Protein AF-G5GI12-F1 (afdb_monomer_lite)

Organism: NCBI:txid679200

Foldseek 3Di:
DDDDQWFQPDADPVRDRPDTDGPVCQLVVLVCQLVQLVVCQVPDPVSDVVSVVSNVRSVVSVVVSVVPRD

pLDDT: mean 79.83, std 12.32, range [43.59, 94.88]

Sequence (70 aa):
MVLPEIVTVQIDLSGNPSNKFPKILAVISPALLSIGGALGYYFSQDKEKKYLMLAVIGSLLPIITLLFNK

Structure (mmCIF, N/CA/C/O backbone):
data_AF-G5GI12-F1
#
_entry.id   AF-G5GI12-F1
#
loop_
_atom_site.group_PDB
_atom_site.id
_atom_site.type_symbol
_atom_site.label_atom_id
_atom_site.label_alt_id
_atom_site.label_comp_id
_atom_site.label_asym_id
_atom_site.label_entity_id
_atom_site.label_seq_id
_atom_site.pdbx_PDB_ins_code
_atom_site.Cartn_x
_atom_site.Cartn_y
_atom_site.Cartn_z
_atom_site.occupancy
_atom_site.B_iso_or_equiv
_atom_site.auth_seq_id
_atom_site.auth_comp_id
_atom_site.auth_asym_id
_atom_site.auth_atom_id
_atom_site.pdbx_PDB_model_num
ATOM 1 N N . MET A 1 1 ? 2.314 -8.283 -24.018 1.00 43.59 1 MET A N 1
ATOM 2 C CA . MET A 1 1 ? 3.533 -7.503 -23.725 1.00 43.59 1 MET A CA 1
ATOM 3 C C . MET A 1 1 ? 3.778 -7.623 -22.228 1.00 43.59 1 MET A C 1
ATOM 5 O O . MET A 1 1 ? 2.968 -7.136 -21.452 1.00 43.59 1 MET A O 1
ATOM 9 N N . VAL A 1 2 ? 4.766 -8.423 -21.823 1.00 58.12 2 VAL A N 1
ATOM 10 C CA . VAL A 1 2 ? 5.089 -8.653 -20.405 1.00 58.12 2 VAL A CA 1
ATOM 11 C C . VAL A 1 2 ? 5.980 -7.498 -19.957 1.00 58.12 2 VAL A C 1
ATOM 13 O O . VAL A 1 2 ? 7.031 -7.281 -20.551 1.00 58.12 2 VAL A O 1
ATOM 16 N N . LEU A 1 3 ? 5.528 -6.720 -18.971 1.00 54.12 3 LEU A N 1
ATOM 17 C CA . LEU A 1 3 ? 6.336 -5.647 -18.384 1.00 54.12 3 LEU A CA 1
ATOM 18 C C . LEU A 1 3 ? 7.631 -6.222 -17.772 1.00 54.12 3 LEU A C 1
ATOM 20 O O . LEU A 1 3 ? 7.579 -7.322 -17.215 1.00 54.12 3 LEU A O 1
ATOM 24 N N . PRO A 1 4 ? 8.748 -5.474 -17.802 1.00 62.03 4 PRO A N 1
ATOM 25 C CA . PRO A 1 4 ? 10.031 -5.910 -17.257 1.00 62.03 4 PRO A CA 1
ATOM 26 C C . PRO A 1 4 ? 9.965 -6.241 -15.756 1.00 62.03 4 PRO A C 1
ATOM 28 O O . PRO A 1 4 ? 9.131 -5.722 -15.010 1.00 62.03 4 PRO A O 1
ATOM 31 N N . GLU A 1 5 ? 10.866 -7.122 -15.316 1.00 68.44 5 GLU A N 1
ATOM 32 C CA . GLU A 1 5 ? 10.944 -7.665 -13.945 1.00 68.44 5 GLU A CA 1
ATOM 33 C C . GLU A 1 5 ? 11.253 -6.595 -12.877 1.00 68.44 5 GLU A C 1
ATOM 35 O O . GLU A 1 5 ? 10.951 -6.742 -11.689 1.00 68.44 5 GLU A O 1
ATOM 40 N N . ILE A 1 6 ? 11.801 -5.469 -13.324 1.00 70.50 6 ILE A N 1
ATOM 41 C CA . ILE A 1 6 ? 12.199 -4.325 -12.513 1.00 70.50 6 ILE A CA 1
ATOM 42 C C . ILE A 1 6 ? 11.452 -3.077 -12.973 1.00 70.50 6 ILE A C 1
ATOM 44 O O . ILE A 1 6 ? 11.272 -2.856 -14.171 1.00 70.50 6 ILE A O 1
ATOM 48 N N . VAL A 1 7 ? 11.034 -2.258 -12.010 1.00 66.88 7 VAL A N 1
ATOM 49 C CA . VAL A 1 7 ? 10.358 -0.980 -12.259 1.00 66.88 7 VAL A CA 1
ATOM 50 C C . VAL A 1 7 ? 11.306 0.174 -11.974 1.00 66.88 7 VAL A C 1
ATOM 52 O O . VAL A 1 7 ? 12.136 0.104 -11.063 1.00 66.88 7 VAL A O 1
ATOM 55 N N . THR A 1 8 ? 11.203 1.236 -12.762 1.00 68.31 8 THR A N 1
ATOM 56 C CA . THR A 1 8 ? 11.964 2.462 -12.538 1.00 68.31 8 THR A CA 1
ATOM 57 C C . THR A 1 8 ? 11.219 3.290 -11.496 1.00 68.31 8 THR A C 1
ATOM 59 O O . THR A 1 8 ? 10.035 3.578 -11.636 1.00 68.31 8 THR A O 1
ATOM 62 N N . VAL A 1 9 ? 11.887 3.607 -10.388 1.00 68.56 9 VAL A N 1
ATOM 63 C CA . VAL A 1 9 ? 11.262 4.344 -9.271 1.00 68.56 9 VAL A CA 1
ATOM 64 C C . VAL A 1 9 ? 11.658 5.814 -9.249 1.00 68.56 9 VAL A C 1
ATOM 66 O O . VAL A 1 9 ? 11.045 6.604 -8.538 1.00 68.56 9 VAL A O 1
ATOM 69 N N . GLN A 1 10 ? 12.686 6.183 -10.015 1.00 68.06 10 GLN A N 1
ATOM 70 C CA . GLN A 1 10 ? 13.189 7.548 -10.125 1.00 68.06 10 GLN A CA 1
ATOM 71 C C . GLN A 1 10 ? 13.735 7.791 -11.529 1.00 68.06 10 GLN A C 1
ATOM 73 O O . GLN A 1 10 ? 14.411 6.928 -12.101 1.00 68.06 10 GLN A O 1
ATOM 78 N N . ILE A 1 11 ? 13.457 8.984 -12.041 1.00 66.94 11 ILE A N 1
ATOM 79 C CA . ILE A 1 11 ? 13.988 9.504 -13.295 1.00 66.94 11 ILE A CA 1
ATOM 80 C C . ILE A 1 11 ? 14.935 10.645 -12.913 1.00 66.94 11 ILE A C 1
ATOM 82 O O . ILE A 1 11 ? 14.543 11.518 -12.136 1.00 66.94 11 ILE A O 1
ATOM 86 N N . ASP A 1 12 ? 16.183 10.608 -13.379 1.00 68.56 12 ASP A N 1
ATOM 87 C CA . ASP A 1 12 ? 17.113 11.719 -13.156 1.00 68.56 12 ASP A CA 1
ATOM 88 C C . ASP A 1 12 ? 16.735 12.956 -13.998 1.00 68.56 12 ASP A C 1
ATOM 90 O O . ASP A 1 12 ? 15.840 12.915 -14.846 1.00 68.56 12 ASP A O 1
ATOM 94 N N . LEU A 1 13 ? 17.431 14.078 -13.779 1.00 70.69 13 LEU A N 1
ATOM 95 C CA . LEU A 1 13 ? 17.226 15.320 -14.543 1.00 70.69 13 LEU A CA 1
ATOM 96 C C . LEU A 1 13 ? 17.464 15.154 -16.055 1.00 70.69 13 LEU A C 1
ATOM 98 O O . LEU A 1 13 ? 17.031 15.992 -16.842 1.00 70.69 13 LEU A O 1
ATOM 102 N N . SER A 1 14 ? 18.168 14.098 -16.453 1.00 76.31 14 SER A N 1
ATOM 103 C CA . SER A 1 14 ? 18.482 13.755 -17.837 1.00 76.31 14 SER A CA 1
ATOM 104 C C . SER A 1 14 ? 17.473 12.776 -18.448 1.00 76.31 14 SER A C 1
ATOM 106 O O . SER A 1 14 ? 17.636 12.385 -19.601 1.00 76.31 14 SER A O 1
ATOM 108 N N . GLY A 1 15 ? 16.419 12.398 -17.715 1.00 65.31 15 GLY A N 1
ATOM 109 C CA . GLY A 1 15 ? 15.389 11.477 -18.191 1.00 65.31 15 GLY A CA 1
ATOM 110 C C . GLY A 1 15 ? 15.758 9.996 -18.060 1.00 65.31 15 GLY A C 1
ATOM 111 O O . GLY A 1 15 ? 14.994 9.143 -18.514 1.00 65.31 15 GLY A O 1
ATOM 112 N N . ASN A 1 16 ? 16.899 9.663 -17.449 1.00 73.94 16 ASN A N 1
ATOM 113 C CA . ASN A 1 16 ? 17.350 8.282 -17.324 1.00 73.94 16 ASN A CA 1
ATOM 114 C C . ASN A 1 16 ? 16.781 7.610 -16.067 1.00 73.94 16 ASN A C 1
ATOM 116 O O . ASN A 1 16 ? 16.636 8.250 -15.020 1.00 73.94 16 ASN A O 1
ATOM 120 N N . PRO A 1 17 ? 16.529 6.290 -16.116 1.00 71.19 17 PRO A N 1
ATOM 121 C CA . PRO A 1 17 ? 16.240 5.504 -14.925 1.00 71.19 17 PRO A CA 1
ATOM 122 C C . PRO A 1 17 ? 17.398 5.562 -13.923 1.00 71.19 17 PRO A C 1
ATOM 124 O O . PRO A 1 17 ? 18.441 4.947 -14.138 1.00 71.19 17 PRO A O 1
ATOM 127 N N . SER A 1 18 ? 17.206 6.269 -12.811 1.00 69.62 18 SER A N 1
ATOM 128 C CA . SER A 1 18 ? 18.249 6.448 -11.792 1.00 69.62 18 SER A CA 1
ATOM 129 C C . SER A 1 18 ? 18.241 5.324 -10.750 1.00 69.62 18 SER A C 1
ATOM 131 O O . SER A 1 18 ? 19.286 4.943 -10.235 1.00 69.62 18 SER A O 1
ATOM 133 N N . ASN A 1 19 ? 17.070 4.727 -10.489 1.00 62.59 19 ASN A N 1
ATOM 134 C CA . ASN A 1 19 ? 16.903 3.638 -9.527 1.00 62.59 19 ASN A CA 1
ATOM 135 C C . ASN A 1 19 ? 15.905 2.592 -10.038 1.00 62.59 19 ASN A C 1
ATOM 137 O O . ASN A 1 19 ? 14.802 2.928 -10.483 1.00 62.59 19 ASN A O 1
ATOM 141 N N . LYS A 1 20 ? 16.294 1.313 -9.959 1.00 66.56 20 LYS A N 1
ATOM 142 C CA . LYS A 1 20 ? 15.457 0.163 -10.328 1.00 66.56 20 LYS A CA 1
ATOM 143 C C . LYS A 1 20 ? 15.055 -0.581 -9.062 1.00 66.56 20 LYS A C 1
ATOM 145 O O . LYS A 1 20 ? 15.914 -0.911 -8.249 1.00 66.56 20 LYS A O 1
ATOM 150 N N . PHE A 1 21 ? 13.768 -0.859 -8.905 1.00 67.56 21 PHE A N 1
ATOM 151 C CA . PHE A 1 21 ? 13.238 -1.585 -7.756 1.00 67.56 21 PHE A CA 1
ATOM 152 C C . PHE A 1 21 ? 12.548 -2.876 -8.214 1.00 67.56 21 PHE A C 1
ATOM 154 O O . PHE A 1 21 ? 11.930 -2.882 -9.286 1.00 67.56 21 PHE A O 1
ATOM 161 N N . PRO A 1 22 ? 12.625 -3.977 -7.443 1.00 73.94 22 PRO A N 1
ATOM 162 C CA . PRO A 1 22 ? 11.912 -5.200 -7.789 1.00 73.94 22 PRO A CA 1
ATOM 163 C C . PRO A 1 22 ? 10.404 -4.947 -7.878 1.00 73.94 22 PRO A C 1
ATOM 165 O O . PRO A 1 22 ? 9.792 -4.450 -6.926 1.00 73.94 22 PRO A O 1
ATOM 168 N N . LYS A 1 23 ? 9.782 -5.325 -9.003 1.00 73.75 23 LYS A N 1
ATOM 169 C CA . LYS A 1 23 ? 8.345 -5.101 -9.239 1.00 73.75 23 LYS A CA 1
ATOM 170 C C . LYS A 1 23 ? 7.473 -5.728 -8.150 1.00 73.75 23 LYS A C 1
ATOM 172 O O . LYS A 1 23 ? 6.492 -5.133 -7.718 1.00 73.75 23 LYS A O 1
ATOM 177 N N . ILE A 1 24 ? 7.859 -6.916 -7.686 1.00 76.69 24 ILE A N 1
ATOM 178 C CA . ILE A 1 24 ? 7.153 -7.651 -6.631 1.00 76.69 24 ILE A CA 1
ATOM 179 C C . ILE A 1 24 ? 7.096 -6.822 -5.342 1.00 76.69 24 ILE A C 1
ATOM 181 O O . ILE A 1 24 ? 6.027 -6.669 -4.762 1.00 76.69 24 ILE A O 1
ATOM 185 N N . LEU A 1 25 ? 8.209 -6.215 -4.926 1.00 79.00 25 LEU A N 1
ATOM 186 C CA . LEU A 1 25 ? 8.242 -5.388 -3.719 1.00 79.00 25 LEU A CA 1
ATOM 187 C C . LEU A 1 25 ? 7.451 -4.084 -3.886 1.00 79.00 25 LEU A C 1
ATOM 189 O O . LEU A 1 25 ? 6.815 -3.644 -2.930 1.00 79.00 25 LEU A O 1
ATOM 193 N N . ALA A 1 26 ? 7.441 -3.498 -5.090 1.00 76.69 26 ALA A N 1
ATOM 194 C CA . ALA A 1 26 ? 6.639 -2.309 -5.399 1.00 76.69 26 ALA A CA 1
ATOM 195 C C . ALA A 1 26 ? 5.123 -2.558 -5.296 1.00 76.69 26 ALA A C 1
ATOM 197 O O . ALA A 1 26 ? 4.365 -1.618 -5.083 1.00 76.69 26 ALA A O 1
ATOM 198 N N . VAL A 1 27 ? 4.678 -3.811 -5.440 1.00 79.56 27 VAL A N 1
ATOM 199 C CA . VAL A 1 27 ? 3.263 -4.207 -5.327 1.00 79.56 27 VAL A CA 1
ATOM 200 C C . VAL A 1 27 ? 2.931 -4.741 -3.933 1.00 79.56 27 VAL A C 1
ATOM 202 O O . VAL A 1 27 ? 1.867 -4.442 -3.395 1.00 79.56 27 VAL A O 1
ATOM 205 N N . ILE A 1 28 ? 3.832 -5.518 -3.326 1.00 86.12 28 ILE A N 1
ATOM 206 C CA . ILE A 1 28 ? 3.602 -6.110 -2.003 1.00 86.12 28 ILE A CA 1
ATOM 207 C C . ILE A 1 28 ? 3.625 -5.037 -0.912 1.00 86.12 28 ILE A C 1
ATOM 209 O O . ILE A 1 28 ? 2.790 -5.086 -0.011 1.00 86.12 28 ILE A O 1
ATOM 213 N N . SER A 1 29 ? 4.536 -4.058 -0.971 1.00 86.75 29 SER A N 1
ATOM 214 C CA . SER A 1 29 ? 4.647 -3.072 0.110 1.00 86.75 29 SER A CA 1
ATOM 215 C C . SER A 1 29 ? 3.394 -2.196 0.262 1.00 86.75 29 SER A C 1
ATOM 217 O O . SER A 1 29 ? 2.901 -2.093 1.389 1.00 86.75 29 SER A O 1
ATOM 219 N N . PRO A 1 30 ? 2.773 -1.655 -0.810 1.00 89.06 30 PRO A N 1
ATOM 220 C CA . PRO A 1 30 ? 1.539 -0.890 -0.666 1.00 89.06 30 PRO A CA 1
ATOM 221 C C . PRO A 1 30 ? 0.351 -1.784 -0.306 1.00 89.06 30 PRO A C 1
ATOM 223 O O . PRO A 1 30 ? -0.511 -1.363 0.461 1.00 89.06 30 PRO A O 1
ATOM 226 N N . ALA A 1 31 ? 0.329 -3.037 -0.778 1.00 89.31 31 ALA A N 1
ATOM 227 C CA . ALA A 1 31 ? -0.694 -4.006 -0.395 1.00 89.31 31 ALA A CA 1
ATOM 228 C C . ALA A 1 31 ? -0.658 -4.308 1.112 1.00 89.31 31 ALA A C 1
ATOM 230 O O . ALA A 1 31 ? -1.700 -4.285 1.766 1.00 89.31 31 ALA A O 1
ATOM 231 N N . LEU A 1 32 ? 0.531 -4.515 1.688 1.00 92.62 32 LEU A N 1
ATOM 232 C CA . LEU A 1 32 ? 0.693 -4.714 3.131 1.00 92.62 32 LEU A CA 1
ATOM 233 C C . LEU A 1 32 ? 0.287 -3.471 3.928 1.00 92.62 32 LEU A C 1
ATOM 235 O O . LEU A 1 32 ? -0.399 -3.607 4.940 1.00 92.62 32 LEU A O 1
ATOM 239 N N . LEU A 1 33 ? 0.642 -2.267 3.464 1.00 91.50 33 LEU A N 1
ATOM 240 C CA . LEU A 1 33 ? 0.176 -1.018 4.080 1.00 91.50 33 LEU A CA 1
ATOM 241 C C . LEU A 1 33 ? -1.346 -0.879 4.004 1.00 91.50 33 LEU A C 1
ATOM 243 O O . LEU A 1 33 ? -1.974 -0.476 4.981 1.00 91.50 33 LEU A O 1
ATOM 247 N N . SER A 1 34 ? -1.941 -1.256 2.872 1.00 94.56 34 SER A N 1
ATOM 248 C CA . SER A 1 34 ? -3.385 -1.203 2.674 1.00 94.56 34 SER A CA 1
ATOM 249 C C . SER A 1 34 ? -4.116 -2.146 3.629 1.00 94.56 34 SER A C 1
ATOM 251 O O . SER A 1 34 ? -5.063 -1.746 4.305 1.00 94.56 34 SER A O 1
ATOM 253 N N . ILE A 1 35 ? -3.652 -3.397 3.711 1.00 94.88 35 ILE A N 1
ATOM 254 C CA . ILE A 1 35 ? -4.212 -4.425 4.595 1.00 94.88 35 ILE A CA 1
ATOM 255 C C . ILE A 1 35 ? -4.005 -4.030 6.059 1.00 94.88 35 ILE A C 1
ATOM 257 O O . ILE A 1 35 ? -4.950 -4.067 6.842 1.00 94.88 35 ILE A O 1
ATOM 261 N N . GLY A 1 36 ? -2.798 -3.594 6.428 1.00 93.56 36 GLY A N 1
ATOM 262 C CA . GLY A 1 36 ? -2.484 -3.140 7.781 1.00 93.56 36 GLY A CA 1
ATOM 263 C C . GLY A 1 36 ? -3.321 -1.932 8.204 1.00 93.56 36 GLY A C 1
ATOM 264 O O . GLY A 1 36 ? -3.834 -1.905 9.319 1.00 93.56 36 GLY A O 1
ATOM 265 N N . GLY A 1 37 ? -3.527 -0.967 7.304 1.00 93.88 37 GLY A N 1
ATOM 266 C CA . GLY A 1 37 ? -4.422 0.168 7.525 1.00 93.88 37 GLY A CA 1
ATOM 267 C C . GLY A 1 37 ? -5.880 -0.258 7.697 1.00 93.88 37 GLY A C 1
ATOM 268 O O . GLY A 1 37 ? -6.545 0.198 8.622 1.00 93.88 37 GLY A O 1
ATOM 269 N N . ALA A 1 38 ? -6.373 -1.180 6.865 1.00 93.88 38 ALA A N 1
ATOM 270 C CA . ALA A 1 38 ? -7.742 -1.683 6.964 1.00 93.88 38 ALA A CA 1
ATOM 271 C C . ALA A 1 38 ? -7.982 -2.458 8.270 1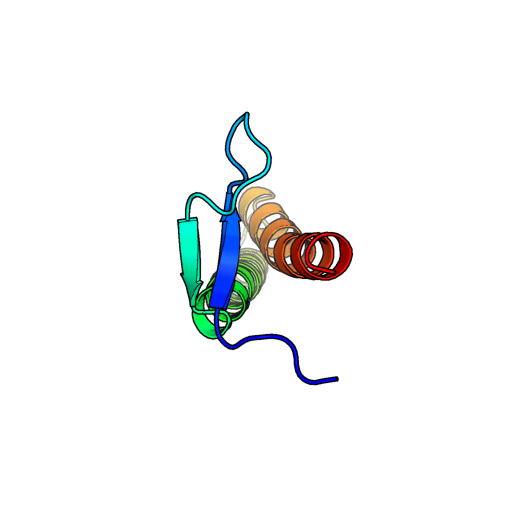.00 93.88 38 ALA A C 1
ATOM 273 O O . ALA A 1 38 ? -8.968 -2.206 8.961 1.00 93.88 38 ALA A O 1
ATOM 274 N N . LEU A 1 39 ? -7.057 -3.350 8.645 1.00 94.88 39 LEU A N 1
ATOM 275 C CA . LEU A 1 39 ? -7.110 -4.086 9.910 1.00 94.88 39 LEU A CA 1
ATOM 276 C C . LEU A 1 39 ? -6.997 -3.135 11.104 1.00 94.88 39 LEU A C 1
ATOM 278 O O . LEU A 1 39 ? -7.802 -3.213 12.028 1.00 94.88 39 LEU A O 1
ATOM 282 N N . GLY A 1 40 ? -6.051 -2.194 11.065 1.00 92.94 40 GLY A N 1
ATOM 283 C CA . GLY A 1 40 ? -5.896 -1.175 12.100 1.00 92.94 40 GLY A CA 1
ATOM 284 C C . GLY A 1 40 ? -7.153 -0.325 12.268 1.00 92.94 40 GLY A C 1
ATOM 285 O O . GLY A 1 40 ? -7.556 -0.050 13.391 1.00 92.94 40 GLY A O 1
ATOM 286 N N . TYR A 1 41 ? -7.824 0.032 11.172 1.00 93.88 41 TYR A N 1
ATOM 287 C CA . TYR A 1 41 ? -9.074 0.787 11.218 1.00 93.88 41 TYR A CA 1
ATOM 288 C C . TYR A 1 41 ? -10.231 -0.048 11.776 1.00 93.88 41 TYR A C 1
ATOM 290 O O . TYR A 1 41 ? -11.026 0.464 12.559 1.00 93.88 41 TYR A O 1
ATOM 298 N N . TYR A 1 42 ? -10.310 -1.330 11.404 1.00 91.69 42 TYR A N 1
ATOM 299 C CA . TYR A 1 42 ? -11.340 -2.253 11.879 1.00 91.69 42 TYR A CA 1
ATOM 300 C C . TYR A 1 42 ? -11.232 -2.533 13.385 1.00 91.69 42 TYR A C 1
ATOM 302 O O . TYR A 1 42 ? -12.247 -2.558 14.077 1.00 91.69 42 TYR A O 1
ATOM 310 N N . PHE A 1 43 ? -10.011 -2.720 13.898 1.00 92.31 43 PHE A N 1
ATOM 311 C CA . PHE A 1 43 ? -9.768 -3.017 15.314 1.00 92.31 43 PHE A CA 1
ATOM 312 C C . PHE A 1 43 ? -9.591 -1.770 16.196 1.00 92.31 43 PHE A C 1
ATOM 314 O O . PHE A 1 43 ? -9.601 -1.887 17.422 1.00 92.31 43 PHE A O 1
ATOM 321 N N . SER A 1 44 ? -9.436 -0.578 15.614 1.00 88.56 44 SER A N 1
ATOM 322 C CA . SER A 1 44 ? -9.348 0.675 16.370 1.00 88.56 44 SER A CA 1
ATOM 323 C C . SER A 1 44 ? -10.720 1.047 16.933 1.00 88.56 44 SER A C 1
ATOM 325 O O . SER A 1 44 ? -11.656 1.322 16.182 1.00 88.56 44 SER A O 1
ATOM 327 N N . GLN A 1 45 ? -10.827 1.096 18.264 1.00 82.00 45 GLN A N 1
ATOM 328 C CA . GLN A 1 45 ? -12.062 1.478 18.962 1.00 82.00 45 GLN A CA 1
ATOM 329 C C . GLN A 1 45 ? -12.535 2.881 18.558 1.00 82.00 45 GLN A C 1
ATOM 331 O O . GLN A 1 45 ? -13.718 3.084 18.290 1.00 82.00 45 GLN A O 1
ATOM 336 N N . ASP A 1 46 ? -11.593 3.813 18.403 1.00 86.38 46 ASP A N 1
ATOM 337 C CA . ASP A 1 46 ? -11.872 5.207 18.049 1.00 86.38 46 ASP A CA 1
ATOM 338 C C . ASP A 1 46 ? -11.920 5.456 16.533 1.00 86.38 46 ASP A C 1
ATOM 340 O O . ASP A 1 46 ? -12.038 6.602 16.092 1.00 86.38 46 ASP A O 1
ATOM 344 N N . LYS A 1 47 ? -11.817 4.393 15.716 1.00 81.25 47 LYS A N 1
ATOM 345 C CA . LYS A 1 47 ? -11.775 4.459 14.245 1.00 81.25 47 LYS A CA 1
ATOM 346 C C . LYS A 1 47 ? -10.816 5.539 13.751 1.00 81.25 47 LYS A C 1
ATOM 348 O O . LYS A 1 47 ? -11.181 6.414 12.957 1.00 81.25 47 LYS A O 1
ATOM 353 N N . GLU A 1 48 ? -9.581 5.499 14.244 1.00 88.38 48 GLU A N 1
ATOM 354 C CA . GLU A 1 48 ? -8.632 6.569 13.972 1.00 88.38 48 GLU A CA 1
ATOM 355 C C . GLU A 1 48 ? -8.410 6.759 12.464 1.00 88.38 48 GLU A C 1
ATOM 357 O O . GLU A 1 48 ? -8.030 5.838 11.731 1.00 88.38 48 GLU A O 1
ATOM 362 N N . LYS A 1 49 ? -8.587 8.002 12.000 1.00 89.62 49 LYS A N 1
ATOM 363 C CA . LYS A 1 49 ? -8.475 8.374 10.580 1.00 89.62 49 LYS A CA 1
ATOM 364 C C . LYS A 1 49 ? -7.119 8.013 9.968 1.00 89.62 49 LYS A C 1
ATOM 366 O O . LYS A 1 49 ? -7.052 7.779 8.765 1.00 89.62 49 LYS A O 1
ATOM 371 N N . LYS A 1 50 ? -6.056 7.924 10.778 1.00 91.00 50 LYS A N 1
ATOM 372 C CA . LYS A 1 50 ? -4.709 7.536 10.328 1.00 91.00 50 LYS A CA 1
ATOM 373 C C . LYS A 1 50 ? -4.684 6.137 9.702 1.00 91.00 50 LYS A C 1
ATOM 375 O O . LYS A 1 50 ? -4.010 5.936 8.696 1.00 91.00 50 LYS A O 1
ATOM 380 N N . TYR A 1 51 ? -5.456 5.192 10.244 1.00 91.88 51 TYR A N 1
ATOM 381 C CA . TYR A 1 51 ? -5.515 3.824 9.728 1.00 91.88 51 TYR A CA 1
ATOM 382 C C . TYR A 1 51 ? -6.300 3.749 8.418 1.00 91.88 51 TYR A C 1
ATOM 384 O O . TYR A 1 51 ? -5.864 3.098 7.471 1.00 91.88 51 TYR A O 1
ATOM 392 N N . LEU A 1 52 ? -7.399 4.505 8.323 1.00 90.88 52 LEU A 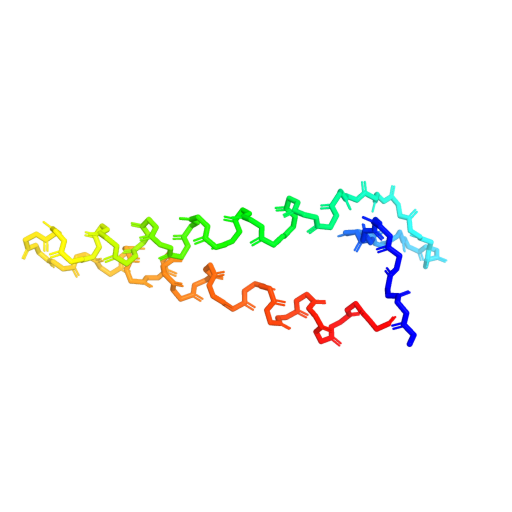N 1
ATOM 393 C CA . LEU A 1 52 ? -8.143 4.658 7.073 1.00 90.88 52 LEU A CA 1
ATOM 394 C C . LEU A 1 52 ? -7.274 5.302 5.984 1.00 90.88 52 LEU A C 1
ATOM 396 O O . LEU A 1 52 ? -7.253 4.840 4.848 1.00 90.88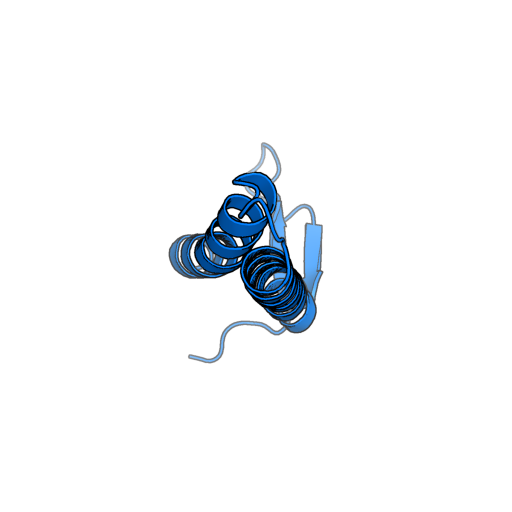 52 LEU A O 1
ATOM 400 N N . MET A 1 53 ? -6.519 6.345 6.337 1.00 93.25 53 MET A N 1
ATOM 401 C CA . MET A 1 53 ? -5.605 7.025 5.421 1.00 93.25 53 MET A CA 1
ATOM 402 C C . MET A 1 53 ? -4.492 6.088 4.933 1.00 93.25 53 MET A C 1
ATOM 404 O O . MET A 1 53 ? -4.197 6.074 3.742 1.00 93.25 53 MET A O 1
ATOM 408 N N . LEU A 1 54 ? -3.933 5.253 5.815 1.00 92.56 54 LEU A N 1
ATOM 409 C CA . LEU A 1 54 ? -2.991 4.189 5.447 1.00 92.56 54 LEU A CA 1
ATOM 410 C C . LEU A 1 54 ? -3.599 3.191 4.453 1.00 92.56 54 LEU A C 1
ATOM 412 O O . LEU A 1 54 ? -2.954 2.863 3.457 1.00 92.56 54 LEU A O 1
ATOM 416 N N . ALA A 1 55 ? -4.844 2.762 4.687 1.00 92.31 55 ALA A N 1
ATOM 417 C CA . ALA A 1 55 ? -5.556 1.857 3.787 1.00 92.31 55 ALA A CA 1
ATOM 418 C C . ALA A 1 55 ? -5.712 2.464 2.380 1.00 92.31 55 ALA A C 1
ATOM 420 O O . ALA A 1 55 ? -5.382 1.844 1.367 1.00 92.31 55 ALA A O 1
ATOM 421 N N . VAL A 1 56 ? -6.157 3.722 2.329 1.00 93.88 56 VAL A N 1
ATOM 422 C CA . VAL A 1 56 ? -6.390 4.467 1.086 1.00 93.88 56 VAL A CA 1
ATOM 423 C C . VAL A 1 56 ? -5.086 4.718 0.324 1.00 93.88 56 VAL A C 1
ATOM 425 O O . VAL A 1 56 ? -5.026 4.465 -0.878 1.00 93.88 56 VAL A O 1
ATOM 428 N N . ILE A 1 57 ? -4.025 5.164 1.005 1.00 93.12 57 ILE A N 1
ATOM 429 C CA . ILE A 1 57 ? -2.719 5.425 0.377 1.00 93.12 57 ILE A CA 1
ATOM 430 C C . ILE A 1 57 ? -2.100 4.128 -0.154 1.00 93.12 57 ILE A C 1
ATOM 432 O O . ILE A 1 57 ? -1.623 4.105 -1.289 1.00 93.12 57 ILE A O 1
ATOM 436 N N . GLY A 1 58 ? -2.150 3.044 0.630 1.00 90.19 58 GLY A N 1
ATOM 437 C CA . GLY A 1 58 ? -1.652 1.732 0.212 1.00 90.19 58 GLY A CA 1
ATOM 438 C C . GLY A 1 58 ? -2.360 1.190 -1.034 1.00 90.19 58 GLY A C 1
ATOM 439 O O . GLY A 1 58 ? -1.726 0.550 -1.867 1.00 90.19 58 GLY A O 1
ATOM 440 N N . SER A 1 59 ? -3.647 1.506 -1.207 1.00 89.50 59 SER A N 1
ATOM 441 C CA . SER A 1 59 ? -4.414 1.154 -2.410 1.00 89.50 59 SER A CA 1
ATOM 442 C C . SER A 1 59 ? -4.137 2.076 -3.607 1.00 89.50 59 SER A C 1
ATOM 444 O O . SER A 1 59 ? -4.072 1.608 -4.742 1.00 89.50 59 SER A O 1
ATOM 446 N N . LEU A 1 60 ? -3.957 3.383 -3.382 1.00 90.50 60 LEU A N 1
ATOM 447 C CA . LEU A 1 60 ? -3.743 4.375 -4.449 1.00 90.50 60 LEU A CA 1
ATOM 448 C C . LEU A 1 60 ? -2.350 4.301 -5.079 1.00 90.50 60 LEU A C 1
ATOM 450 O O . LEU A 1 60 ? -2.222 4.451 -6.293 1.00 90.50 60 LEU A O 1
ATOM 454 N N . LEU A 1 61 ? -1.315 4.064 -4.272 1.00 85.00 61 LEU A N 1
ATOM 455 C CA . LEU A 1 61 ? 0.075 3.971 -4.731 1.00 85.00 61 LEU A CA 1
ATOM 456 C C . LEU A 1 61 ? 0.267 3.027 -5.932 1.00 85.00 61 LEU A C 1
ATOM 458 O O . LEU A 1 61 ? 0.769 3.493 -6.953 1.00 85.00 61 LEU A O 1
ATOM 462 N N . PRO A 1 62 ? -0.158 1.749 -5.891 1.00 79.81 62 PRO A N 1
ATOM 463 C CA . PRO A 1 62 ? 0.036 0.834 -7.012 1.00 79.81 62 PRO A CA 1
ATOM 464 C C . PRO A 1 62 ? -0.781 1.234 -8.246 1.00 79.81 62 PRO A C 1
ATOM 466 O O . PRO A 1 62 ? -0.315 1.022 -9.362 1.00 79.81 62 PRO A O 1
ATOM 469 N N . ILE A 1 63 ? -1.953 1.858 -8.076 1.00 83.38 63 ILE A N 1
ATOM 470 C CA . ILE A 1 63 ? -2.754 2.382 -9.195 1.00 83.38 63 ILE A CA 1
ATOM 471 C C . ILE A 1 63 ? -1.984 3.495 -9.910 1.00 83.38 63 ILE A C 1
ATOM 473 O O . ILE A 1 63 ? -1.827 3.450 -11.128 1.00 83.38 63 ILE A O 1
ATOM 477 N N . ILE A 1 64 ? -1.459 4.462 -9.154 1.00 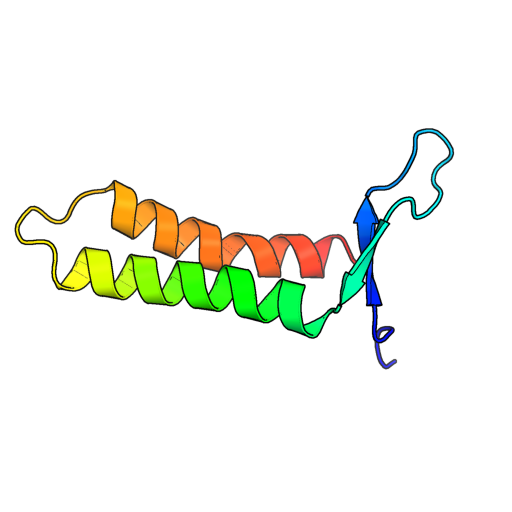82.56 64 ILE A N 1
ATOM 478 C CA . ILE A 1 64 ? -0.645 5.556 -9.694 1.00 82.56 64 ILE A CA 1
ATOM 479 C C . ILE A 1 64 ? 0.597 4.972 -10.372 1.00 82.56 64 ILE A C 1
ATOM 481 O O . ILE A 1 64 ? 0.852 5.260 -11.538 1.00 82.56 64 ILE A O 1
ATOM 485 N N . THR A 1 65 ? 1.331 4.083 -9.701 1.00 75.94 65 THR A N 1
ATOM 486 C CA . THR A 1 65 ? 2.513 3.448 -10.293 1.00 75.94 65 THR A CA 1
ATOM 487 C C . THR A 1 65 ? 2.183 2.737 -11.605 1.00 75.94 65 THR A C 1
ATOM 489 O O . THR A 1 65 ? 2.926 2.907 -12.560 1.00 75.94 65 THR A O 1
ATOM 492 N N . LEU A 1 66 ? 1.074 1.999 -11.708 1.00 72.50 66 LEU A N 1
ATOM 493 C CA . LEU A 1 66 ? 0.679 1.334 -12.958 1.00 72.50 66 LEU A CA 1
ATOM 494 C C . LEU A 1 66 ? 0.288 2.314 -14.073 1.00 72.50 66 LEU A C 1
ATOM 496 O O . LEU A 1 66 ? 0.545 2.028 -15.238 1.00 72.50 66 LEU A O 1
ATOM 500 N N . LEU A 1 67 ? -0.320 3.456 -13.740 1.00 75.75 67 LEU A N 1
ATOM 501 C CA . LEU A 1 67 ? -0.690 4.476 -14.728 1.00 75.75 67 LEU A CA 1
ATOM 502 C C . LEU A 1 67 ? 0.530 5.201 -15.311 1.00 75.75 67 LEU A C 1
ATOM 504 O O . LEU A 1 67 ? 0.531 5.534 -16.496 1.00 75.75 67 LEU A O 1
ATOM 508 N N . PH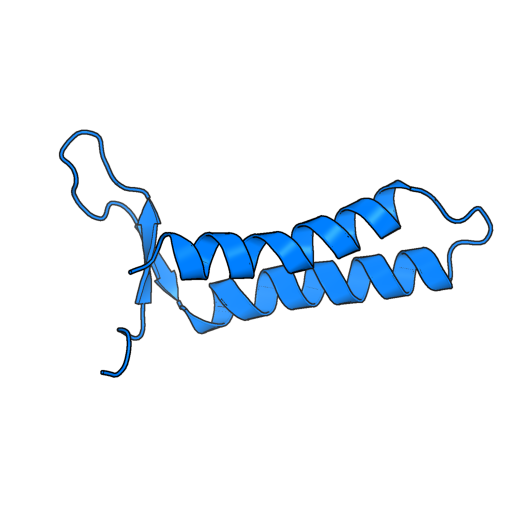E A 1 68 ? 1.552 5.450 -14.487 1.00 72.00 68 PHE A N 1
ATOM 509 C CA . PHE A 1 68 ? 2.753 6.192 -14.8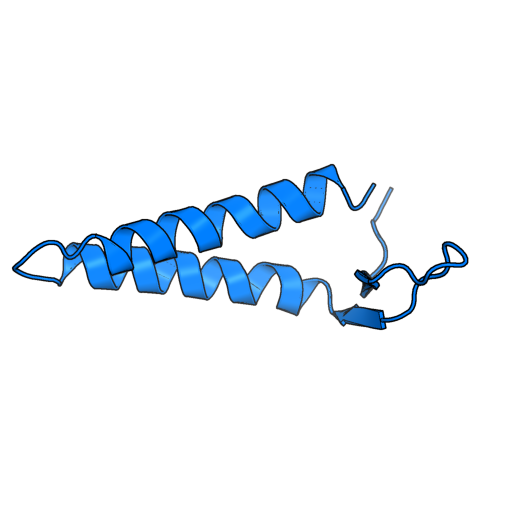86 1.00 72.00 68 PHE A CA 1
ATOM 510 C C . PHE A 1 68 ? 3.913 5.293 -15.344 1.00 72.00 68 PHE A C 1
ATOM 512 O O . PHE A 1 68 ? 4.778 5.757 -16.083 1.00 72.00 68 PHE A O 1
ATOM 519 N N . ASN A 1 69 ? 3.931 4.014 -14.960 1.00 64.06 69 ASN A N 1
ATOM 520 C CA . ASN A 1 69 ? 4.895 3.017 -15.428 1.00 64.06 69 ASN A CA 1
ATOM 521 C C . ASN A 1 69 ? 4.366 2.317 -16.691 1.00 64.06 69 ASN A C 1
ATOM 523 O O . ASN A 1 69 ? 3.982 1.143 -16.651 1.00 64.06 69 ASN A O 1
ATOM 527 N N . LYS A 1 70 ? 4.276 3.087 -17.778 1.00 52.44 70 LYS A N 1
ATOM 528 C CA . LYS A 1 70 ? 3.840 2.621 -19.098 1.00 52.44 70 LYS A CA 1
ATOM 529 C C . LYS A 1 70 ? 4.975 1.942 -19.860 1.00 52.44 70 LYS A C 1
ATOM 531 O O . LYS A 1 70 ? 6.092 2.501 -19.853 1.00 52.44 70 LYS A O 1
#

Secondary structure (DSSP, 8-state):
-PPPSEEEEEE-TTS-EEEEEEHHHHHHHHHHHHHHHHHHHHH-TT--HHHHHHHHHHHHHHHHHHHH--

Radius of gyration: 15.11 Å; chains: 1; bounding box: 30×24×43 Å